Protein AF-A0A1G0NKN7-F1 (afdb_monomer_lite)

Radius of gyration: 21.41 Å; chains: 1; bounding box: 49×42×56 Å

Structure (mmCIF, N/CA/C/O backbone):
data_AF-A0A1G0NKN7-F1
#
_entry.id   AF-A0A1G0NKN7-F1
#
loop_
_atom_site.group_PDB
_atom_site.id
_atom_site.type_symbol
_atom_site.label_atom_id
_atom_site.label_alt_id
_atom_site.label_comp_id
_atom_site.label_asym_id
_atom_site.label_entity_id
_atom_site.label_seq_id
_atom_site.pdbx_PDB_ins_code
_atom_site.Cartn_x
_atom_site.Cartn_y
_atom_site.Cartn_z
_atom_site.occupancy
_atom_site.B_iso_or_equiv
_atom_site.auth_seq_id
_atom_site.auth_comp_id
_atom_site.auth_asym_id
_atom_site.auth_atom_id
_atom_site.pdbx_PDB_model_num
ATOM 1 N N . MET A 1 1 ? -11.300 4.462 -4.446 1.00 92.25 1 MET A N 1
ATOM 2 C CA . MET A 1 1 ? -10.764 3.316 -3.688 1.00 92.25 1 MET A CA 1
ATOM 3 C C . MET A 1 1 ? -11.886 2.665 -2.881 1.00 92.25 1 MET A C 1
ATOM 5 O O . MET A 1 1 ? -12.717 3.386 -2.345 1.00 92.25 1 MET A O 1
ATOM 9 N N . GLN A 1 2 ? -11.969 1.332 -2.852 1.00 95.69 2 GLN A N 1
ATOM 10 C CA . GLN A 1 2 ? -12.869 0.576 -1.968 1.00 95.69 2 GLN A CA 1
ATOM 11 C C . GLN A 1 2 ? -12.240 0.461 -0.574 1.00 95.69 2 GLN A C 1
ATOM 13 O O . GLN A 1 2 ? -11.038 0.254 -0.495 1.00 95.69 2 GLN A O 1
ATOM 18 N N . THR A 1 3 ? -13.028 0.500 0.504 1.00 97.00 3 THR A N 1
ATOM 19 C CA . THR A 1 3 ? -12.523 0.310 1.879 1.00 97.00 3 THR A CA 1
ATOM 20 C C . THR A 1 3 ? -13.201 -0.884 2.554 1.00 97.00 3 THR A C 1
ATOM 22 O O . THR A 1 3 ? -14.422 -1.028 2.472 1.00 97.00 3 THR A O 1
ATOM 25 N N . ILE A 1 4 ? -12.432 -1.737 3.238 1.00 97.12 4 ILE A N 1
ATOM 26 C CA . ILE A 1 4 ? -12.940 -2.862 4.040 1.00 97.12 4 ILE A CA 1
ATOM 27 C C . ILE A 1 4 ? -12.344 -2.789 5.448 1.00 97.12 4 ILE A C 1
ATOM 29 O O . ILE A 1 4 ? -11.127 -2.728 5.620 1.00 97.12 4 ILE A O 1
ATOM 33 N N . ALA A 1 5 ? -13.207 -2.849 6.461 1.00 96.19 5 ALA A N 1
ATOM 34 C CA . ALA A 1 5 ? -12.795 -2.906 7.857 1.00 96.19 5 ALA A CA 1
ATOM 35 C C . ALA A 1 5 ? -12.777 -4.353 8.373 1.00 96.19 5 ALA A C 1
ATOM 37 O O . ALA A 1 5 ? -13.773 -5.071 8.312 1.00 96.19 5 ALA A O 1
ATOM 38 N N . LEU A 1 6 ? -11.643 -4.752 8.938 1.00 93.69 6 LEU A N 1
ATOM 39 C CA . LEU A 1 6 ? -11.406 -5.994 9.665 1.00 93.69 6 LEU A CA 1
ATOM 40 C C . LEU A 1 6 ? -11.408 -5.687 11.173 1.00 93.69 6 LEU A C 1
ATOM 42 O O . LEU A 1 6 ? -10.408 -5.871 11.869 1.00 93.69 6 LEU A O 1
ATOM 46 N N . ALA A 1 7 ? -12.525 -5.136 11.659 1.00 80.69 7 ALA A N 1
ATOM 47 C CA . ALA A 1 7 ? -12.629 -4.518 12.985 1.00 80.69 7 ALA A CA 1
ATOM 48 C C . ALA A 1 7 ? -12.523 -5.513 14.157 1.00 80.69 7 ALA A C 1
ATOM 50 O O . ALA A 1 7 ? -12.019 -5.152 15.220 1.00 80.69 7 ALA A O 1
ATOM 51 N N . ASP A 1 8 ? -12.950 -6.763 13.956 1.00 84.12 8 ASP A N 1
ATOM 52 C CA . ASP A 1 8 ? -12.964 -7.806 14.996 1.00 84.12 8 ASP A CA 1
ATOM 53 C C . ASP A 1 8 ? -11.638 -8.581 15.106 1.00 84.12 8 ASP A C 1
ATOM 55 O O . ASP A 1 8 ? -11.528 -9.551 15.859 1.00 84.12 8 ASP A O 1
ATOM 59 N N . MET A 1 9 ? -10.614 -8.183 14.348 1.00 84.19 9 MET A N 1
ATOM 60 C CA . MET A 1 9 ? -9.324 -8.866 14.339 1.00 84.19 9 MET A CA 1
ATOM 61 C C . MET A 1 9 ? -8.450 -8.434 15.521 1.00 84.19 9 MET A C 1
ATOM 63 O O . MET A 1 9 ? -8.023 -7.281 15.607 1.00 84.19 9 MET A O 1
ATOM 67 N N . ASP A 1 10 ? -8.140 -9.383 16.409 1.00 86.69 10 ASP A N 1
ATOM 68 C CA . ASP A 1 10 ? -7.157 -9.192 17.480 1.00 86.69 10 ASP A CA 1
ATOM 69 C C . ASP A 1 10 ? -5.736 -9.282 16.907 1.00 86.69 10 ASP A C 1
ATOM 71 O O . ASP A 1 10 ? -5.159 -10.362 16.761 1.00 86.69 10 ASP A O 1
ATOM 75 N N . VAL A 1 11 ? -5.187 -8.128 16.528 1.00 89.38 11 VAL A N 1
ATOM 76 C CA . VAL A 1 11 ? -3.819 -7.991 16.022 1.00 89.38 11 VAL A CA 1
ATOM 77 C C . VAL A 1 11 ? -2.955 -7.281 17.056 1.00 89.38 11 VAL A C 1
ATOM 79 O O . VAL A 1 11 ? -3.273 -6.187 17.516 1.00 89.38 11 VAL A O 1
ATOM 82 N N . ARG A 1 12 ? -1.835 -7.907 17.429 1.00 88.31 12 ARG A N 1
ATOM 83 C CA . ARG A 1 12 ? -0.960 -7.400 18.505 1.00 88.31 12 ARG A CA 1
ATOM 84 C C . ARG A 1 12 ? 0.115 -6.433 18.027 1.00 88.31 12 ARG A C 1
ATOM 86 O O . ARG A 1 12 ? 0.678 -5.696 18.830 1.00 88.31 12 ARG A O 1
ATOM 93 N N . ASP A 1 13 ? 0.449 -6.499 16.745 1.00 93.19 13 ASP A N 1
ATOM 94 C CA . ASP A 1 13 ? 1.532 -5.734 16.147 1.00 93.19 13 ASP A CA 1
ATOM 95 C C . ASP A 1 13 ? 1.283 -5.486 14.652 1.00 93.19 13 ASP A C 1
ATOM 97 O O . ASP A 1 13 ? 0.449 -6.135 14.010 1.00 93.19 13 ASP A O 1
ATOM 101 N N . PHE A 1 14 ? 2.061 -4.561 14.089 1.00 94.81 14 PHE A N 1
ATOM 102 C CA . PHE A 1 14 ? 2.003 -4.197 12.675 1.00 94.81 14 PHE A CA 1
ATOM 103 C C . PHE A 1 14 ? 2.225 -5.392 11.736 1.00 94.81 14 PHE A C 1
ATOM 105 O O . PHE A 1 14 ? 1.611 -5.469 10.676 1.00 94.81 14 PHE A O 1
ATOM 112 N N . SER A 1 15 ? 3.083 -6.348 12.104 1.00 95.69 15 SER A N 1
ATOM 113 C CA . SER A 1 15 ? 3.400 -7.497 11.245 1.00 95.69 15 SER A CA 1
ATOM 114 C C . SER A 1 15 ? 2.240 -8.489 11.165 1.00 95.69 15 SER A C 1
ATOM 116 O O . SER A 1 15 ? 2.062 -9.147 10.139 1.00 95.69 15 SER A O 1
ATOM 118 N N . GLN A 1 16 ? 1.461 -8.631 12.236 1.00 95.88 16 GLN A N 1
ATOM 119 C CA . GLN A 1 16 ? 0.217 -9.402 12.243 1.00 95.88 16 GLN A CA 1
ATOM 120 C C . GLN A 1 16 ? -0.875 -8.682 11.456 1.00 95.88 16 GLN A C 1
ATOM 122 O O . GLN A 1 16 ? -1.489 -9.299 10.589 1.00 95.88 16 GLN A O 1
ATOM 127 N N . ALA A 1 17 ? -1.046 -7.377 11.681 1.00 97.12 17 ALA A N 1
ATOM 128 C CA . ALA A 1 17 ? -2.011 -6.570 10.941 1.00 97.12 17 ALA A CA 1
ATOM 129 C C . ALA A 1 17 ? -1.738 -6.583 9.429 1.00 97.12 17 ALA A C 1
ATOM 131 O O . ALA A 1 17 ? -2.644 -6.816 8.634 1.00 97.12 17 ALA A O 1
ATOM 132 N N . ARG A 1 18 ? -0.467 -6.432 9.032 1.00 97.06 18 ARG A N 1
ATOM 133 C CA . ARG A 1 18 ? -0.039 -6.494 7.631 1.00 97.06 18 ARG A CA 1
ATOM 134 C C . ARG A 1 18 ? -0.317 -7.855 7.005 1.00 97.06 18 ARG A C 1
ATOM 136 O O . ARG A 1 18 ? -0.767 -7.900 5.869 1.00 97.06 18 ARG A O 1
ATOM 143 N N . ARG A 1 19 ? -0.033 -8.958 7.707 1.00 96.81 19 ARG A N 1
ATOM 144 C CA . ARG A 1 19 ? -0.319 -10.310 7.192 1.00 96.81 19 ARG A CA 1
ATOM 145 C C . ARG A 1 19 ? -1.809 -10.494 6.936 1.00 96.81 19 ARG A C 1
ATOM 147 O O . ARG A 1 19 ? -2.175 -10.846 5.827 1.00 96.81 19 ARG A O 1
ATOM 154 N N . ALA A 1 20 ? -2.648 -10.137 7.904 1.00 96.62 20 ALA A N 1
ATOM 155 C CA . ALA A 1 20 ? -4.093 -10.205 7.739 1.00 96.62 20 ALA A CA 1
ATOM 156 C C . ALA A 1 20 ? -4.617 -9.330 6.587 1.00 96.62 20 ALA A C 1
ATOM 158 O O . ALA A 1 20 ? -5.497 -9.754 5.841 1.00 96.62 20 ALA A O 1
ATOM 159 N N . ALA A 1 21 ? -4.064 -8.125 6.421 1.00 97.62 21 ALA A N 1
ATOM 160 C CA . ALA A 1 21 ? -4.395 -7.264 5.293 1.00 97.62 21 ALA A CA 1
ATOM 161 C C . ALA A 1 21 ? -3.999 -7.910 3.956 1.00 97.62 21 ALA A C 1
ATOM 163 O O . ALA A 1 21 ? -4.802 -7.946 3.035 1.00 97.62 21 ALA A O 1
ATOM 164 N N . VAL A 1 22 ? -2.781 -8.451 3.849 1.00 97.38 22 VAL A N 1
ATOM 165 C CA . VAL A 1 22 ? -2.302 -9.122 2.629 1.00 97.38 22 VAL A CA 1
ATOM 166 C C . VAL A 1 22 ? -3.161 -10.339 2.294 1.00 97.38 22 VAL A C 1
ATOM 168 O O . VAL A 1 22 ? -3.581 -10.471 1.148 1.00 97.38 22 VAL A O 1
ATOM 171 N N . ASP A 1 23 ? -3.466 -11.179 3.285 1.00 96.81 23 ASP A N 1
ATOM 172 C CA . ASP A 1 23 ? -4.326 -12.350 3.101 1.00 96.81 23 ASP A CA 1
ATOM 173 C C . ASP A 1 23 ? -5.700 -11.914 2.579 1.00 96.81 23 ASP A C 1
ATOM 175 O O . ASP A 1 23 ? -6.183 -12.436 1.576 1.00 96.81 23 ASP A O 1
ATOM 179 N N . LYS A 1 24 ? -6.296 -10.879 3.189 1.00 97.44 24 LYS A N 1
ATOM 180 C CA . LYS A 1 24 ? -7.601 -10.383 2.753 1.00 97.44 24 LYS A CA 1
ATOM 181 C C . LYS A 1 24 ? -7.568 -9.725 1.376 1.00 97.44 24 LYS A C 1
ATOM 183 O O . LYS A 1 24 ? -8.527 -9.859 0.621 1.00 97.44 24 LYS A O 1
ATOM 188 N N . ALA A 1 25 ? -6.497 -9.008 1.048 1.00 97.56 25 ALA A N 1
ATOM 189 C CA . ALA A 1 25 ? -6.319 -8.410 -0.268 1.00 97.56 25 ALA A CA 1
ATOM 190 C C . ALA A 1 25 ? -6.204 -9.489 -1.356 1.00 97.56 25 ALA A C 1
ATOM 192 O O . ALA A 1 25 ? -6.733 -9.292 -2.444 1.00 97.56 25 ALA A O 1
ATOM 193 N N . GLY A 1 26 ? -5.592 -10.639 -1.048 1.00 97.12 26 GLY A N 1
ATOM 194 C CA . GLY A 1 26 ? -5.503 -11.791 -1.953 1.00 97.12 26 GLY A CA 1
ATOM 195 C C . GLY A 1 26 ? -6.846 -12.456 -2.277 1.00 97.12 26 GLY A C 1
ATOM 196 O O . GLY A 1 26 ? -6.963 -13.096 -3.316 1.00 97.12 26 GLY A O 1
ATOM 197 N N . ASP A 1 27 ? -7.876 -12.266 -1.447 1.00 96.88 27 ASP A N 1
ATOM 198 C CA . ASP A 1 27 ? -9.244 -12.704 -1.771 1.00 96.88 27 ASP A CA 1
ATOM 199 C C . ASP A 1 27 ? -9.929 -11.800 -2.813 1.00 96.88 27 ASP A C 1
ATOM 201 O O . ASP A 1 27 ? -10.966 -12.169 -3.366 1.00 96.88 27 ASP A O 1
ATOM 205 N N . VAL A 1 28 ? -9.426 -10.573 -2.996 1.00 96.00 28 VAL A N 1
ATOM 206 C CA . VAL A 1 28 ? -10.110 -9.493 -3.730 1.00 96.00 28 VAL A CA 1
ATOM 207 C C . VAL A 1 28 ? -9.365 -9.107 -5.007 1.00 96.00 28 VAL A C 1
ATOM 209 O O . VAL A 1 28 ? -10.008 -8.810 -6.010 1.00 96.00 28 VAL A O 1
ATOM 212 N N . LEU A 1 29 ? -8.033 -9.098 -4.967 1.00 96.69 29 LEU A N 1
ATOM 213 C CA . LEU A 1 29 ? -7.148 -8.661 -6.047 1.00 96.69 29 LEU A CA 1
ATOM 214 C C . LEU A 1 29 ? -6.316 -9.836 -6.561 1.00 96.69 29 LEU A C 1
ATOM 216 O O . LEU A 1 29 ? -5.961 -10.730 -5.791 1.00 96.69 29 LEU A O 1
ATOM 220 N N . ALA A 1 30 ? -5.954 -9.815 -7.843 1.00 95.69 30 ALA A N 1
ATOM 221 C CA . ALA A 1 30 ? -5.184 -10.901 -8.447 1.00 95.69 30 ALA A CA 1
ATOM 222 C C . ALA A 1 30 ? -3.712 -10.880 -8.002 1.00 95.69 30 ALA A C 1
ATOM 224 O O . ALA A 1 30 ? -3.139 -11.926 -7.684 1.00 95.69 30 ALA A O 1
ATOM 225 N N . ARG A 1 31 ? -3.095 -9.693 -7.939 1.00 95.00 31 ARG A N 1
ATOM 226 C CA . ARG A 1 31 ? -1.710 -9.502 -7.491 1.00 95.00 31 ARG A CA 1
ATOM 227 C C . ARG A 1 31 ? -1.602 -8.290 -6.550 1.00 95.00 31 ARG A C 1
ATOM 229 O O . ARG A 1 31 ? -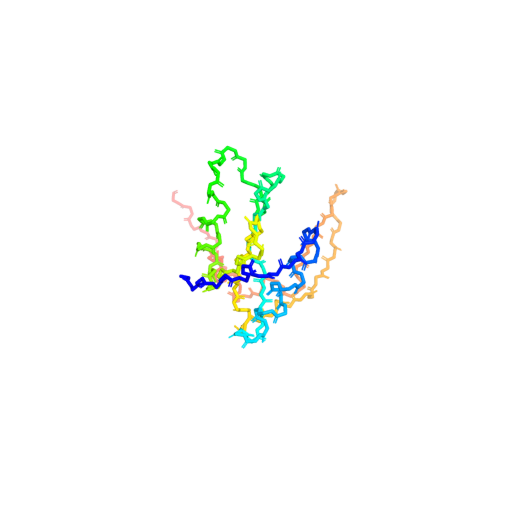1.066 -7.244 -6.931 1.00 95.00 31 ARG A O 1
ATOM 236 N N . PRO A 1 32 ? -2.077 -8.415 -5.297 1.00 96.75 32 PRO A N 1
ATOM 237 C CA . PRO A 1 32 ? -2.128 -7.301 -4.355 1.00 96.75 32 PRO A CA 1
ATOM 238 C C . PRO A 1 32 ? -0.729 -6.782 -3.998 1.00 96.75 32 PRO A C 1
ATOM 240 O O . PRO A 1 32 ? 0.134 -7.538 -3.549 1.00 96.75 32 PRO A O 1
ATOM 243 N N . THR A 1 33 ? -0.523 -5.470 -4.124 1.00 96.06 33 THR A N 1
ATOM 244 C CA . THR A 1 33 ? 0.725 -4.791 -3.739 1.00 96.06 33 THR A CA 1
ATOM 245 C C . THR A 1 33 ? 0.423 -3.604 -2.833 1.00 96.06 33 THR A C 1
ATOM 247 O O . THR A 1 33 ? -0.420 -2.777 -3.162 1.00 96.06 33 THR A O 1
ATOM 250 N N . ILE A 1 34 ? 1.106 -3.505 -1.686 1.00 97.69 34 ILE A N 1
ATOM 251 C CA . ILE A 1 34 ? 0.936 -2.379 -0.752 1.00 97.69 34 ILE A CA 1
ATOM 252 C C . ILE A 1 34 ? 1.603 -1.137 -1.340 1.00 97.69 34 ILE A C 1
ATOM 254 O O . ILE A 1 34 ? 2.808 -1.146 -1.586 1.00 97.69 34 ILE A O 1
ATOM 258 N N . VAL A 1 35 ? 0.831 -0.066 -1.485 1.00 97.12 35 VAL A N 1
ATOM 259 C CA . VAL A 1 35 ? 1.297 1.235 -1.982 1.00 97.12 35 VAL A CA 1
ATOM 260 C C . VAL A 1 35 ? 1.550 2.201 -0.829 1.00 97.12 35 VAL A C 1
ATOM 262 O O . VAL A 1 35 ? 2.533 2.939 -0.838 1.00 97.12 35 VAL A O 1
ATOM 265 N N . ALA A 1 36 ? 0.689 2.177 0.191 1.00 97.81 36 ALA A N 1
ATOM 266 C CA . ALA A 1 36 ? 0.821 3.032 1.363 1.00 97.81 36 ALA A CA 1
ATOM 267 C C . ALA A 1 36 ? 0.243 2.367 2.618 1.00 97.81 36 ALA A C 1
ATOM 269 O O . ALA A 1 36 ? -0.607 1.479 2.531 1.00 97.81 36 ALA A O 1
ATOM 270 N N . TRP A 1 37 ? 0.696 2.785 3.798 1.00 97.50 37 TRP A N 1
ATOM 271 C CA . TRP A 1 37 ? 0.150 2.318 5.072 1.00 97.50 37 TRP A CA 1
ATOM 272 C C . TRP A 1 37 ? 0.281 3.354 6.186 1.00 97.50 37 TRP A C 1
ATOM 274 O O . TRP A 1 37 ? 1.129 4.248 6.129 1.00 97.50 37 TRP A O 1
ATOM 284 N N . LYS A 1 38 ? -0.528 3.176 7.234 1.00 95.94 38 LYS A N 1
ATOM 285 C CA . LYS A 1 38 ? -0.482 3.940 8.483 1.00 95.94 38 LYS A CA 1
ATOM 286 C C . LYS A 1 38 ? -0.669 3.040 9.701 1.00 95.94 38 LYS A C 1
ATOM 288 O O . LYS A 1 38 ? -1.464 2.106 9.681 1.00 95.94 38 LYS A O 1
ATOM 293 N N . ASP A 1 39 ? 0.064 3.349 10.762 1.00 95.19 39 ASP A N 1
ATOM 294 C CA . ASP A 1 39 ? -0.122 2.819 12.110 1.00 95.19 39 ASP A CA 1
ATOM 295 C C . ASP A 1 39 ? -0.459 3.976 13.056 1.00 95.19 39 ASP A C 1
ATOM 297 O O . ASP A 1 39 ? 0.414 4.758 13.440 1.00 95.19 39 ASP A O 1
ATOM 301 N N . ASP A 1 40 ? -1.727 4.077 13.445 1.00 93.25 40 ASP A N 1
ATOM 302 C CA . ASP A 1 40 ? -2.224 5.121 14.340 1.00 93.25 40 ASP A CA 1
ATOM 303 C C . ASP A 1 40 ? -1.638 5.020 15.757 1.00 93.25 40 ASP A C 1
ATOM 305 O O . ASP A 1 40 ? -1.557 6.034 16.447 1.00 93.25 40 ASP A O 1
ATOM 309 N N . ASN A 1 41 ? -1.187 3.838 16.201 1.00 92.56 41 ASN A N 1
ATOM 310 C CA . ASN A 1 41 ? -0.617 3.681 17.544 1.00 92.56 41 ASN A CA 1
ATOM 311 C C . ASN A 1 41 ? 0.753 4.352 17.659 1.00 92.56 41 ASN A C 1
ATOM 313 O O . ASN A 1 41 ? 1.079 4.943 18.688 1.00 92.56 41 ASN A O 1
ATOM 317 N N . SER A 1 42 ? 1.576 4.224 16.616 1.00 91.81 42 SER A N 1
ATOM 318 C CA . SER A 1 42 ? 2.921 4.806 16.580 1.00 91.81 42 SER A CA 1
ATOM 319 C C . SER A 1 42 ? 2.991 6.130 15.815 1.00 91.81 42 SER A C 1
ATOM 321 O O . SER A 1 42 ? 4.020 6.802 15.866 1.00 91.81 42 SER A O 1
ATOM 323 N N . GLY A 1 43 ? 1.924 6.501 15.100 1.00 90.12 43 GLY A N 1
ATOM 324 C CA . GLY A 1 43 ? 1.882 7.653 14.199 1.00 90.12 43 GLY A CA 1
ATOM 325 C C . GLY A 1 43 ? 2.724 7.474 12.932 1.00 90.12 43 GLY A C 1
ATOM 326 O O . GLY A 1 43 ? 2.929 8.436 12.193 1.00 90.12 43 GLY A O 1
ATOM 327 N N . LYS A 1 44 ? 3.246 6.267 12.683 1.00 92.00 44 LYS A N 1
ATOM 328 C CA . LYS A 1 44 ? 4.106 5.982 11.533 1.00 92.00 44 LYS A CA 1
ATOM 329 C C . LYS A 1 44 ? 3.278 5.744 10.280 1.00 92.00 44 LYS A C 1
ATOM 331 O O . LYS A 1 44 ? 2.190 5.177 10.335 1.00 92.00 44 LYS A O 1
ATOM 336 N N . THR A 1 45 ? 3.834 6.139 9.145 1.00 94.69 45 THR A N 1
ATOM 337 C CA . THR A 1 45 ? 3.256 5.917 7.819 1.00 94.69 45 THR A CA 1
ATOM 338 C C . THR A 1 45 ? 4.347 5.502 6.844 1.00 94.69 45 THR A C 1
ATOM 340 O O . THR A 1 45 ? 5.527 5.775 7.079 1.00 94.69 45 THR A O 1
ATOM 343 N N . ALA A 1 46 ? 3.960 4.867 5.742 1.00 94.19 46 ALA A N 1
ATOM 344 C CA . ALA A 1 46 ? 4.792 4.842 4.550 1.00 94.19 46 ALA A CA 1
ATOM 345 C C . ALA A 1 46 ? 3.956 5.124 3.290 1.00 94.19 46 ALA A C 1
ATOM 347 O O . ALA A 1 46 ? 2.817 4.659 3.219 1.00 94.19 46 ALA A O 1
ATOM 348 N N . PRO A 1 47 ? 4.528 5.825 2.295 1.00 93.50 47 PRO A N 1
ATOM 349 C CA . PRO A 1 47 ? 5.814 6.521 2.389 1.00 93.50 47 PRO A CA 1
ATOM 350 C C . PRO A 1 47 ? 5.767 7.667 3.413 1.00 93.50 47 PRO A C 1
ATOM 352 O O . PRO A 1 47 ? 4.741 8.324 3.582 1.00 93.50 47 PRO A O 1
ATOM 355 N N . GLU A 1 48 ? 6.882 7.901 4.107 1.00 90.44 48 GLU A N 1
ATOM 356 C CA . GLU A 1 48 ? 7.034 9.103 4.926 1.00 90.44 48 GLU A CA 1
ATOM 357 C C . GLU A 1 48 ? 7.312 10.277 3.982 1.00 90.44 48 GLU A C 1
ATOM 359 O O . GLU A 1 48 ? 8.296 10.267 3.243 1.00 90.44 48 GLU A O 1
ATOM 364 N N . ILE A 1 49 ? 6.421 11.271 3.969 1.00 84.75 49 ILE A N 1
ATOM 365 C CA . ILE A 1 49 ? 6.513 12.437 3.082 1.00 84.75 49 ILE A CA 1
ATOM 366 C C . ILE A 1 49 ? 6.955 13.645 3.922 1.00 84.75 49 ILE A C 1
ATOM 368 O O . ILE A 1 49 ? 6.137 14.190 4.673 1.00 84.75 49 ILE A O 1
ATOM 372 N N . PRO A 1 50 ? 8.225 14.094 3.818 1.00 81.75 50 PRO A N 1
ATOM 373 C CA . PRO A 1 50 ? 8.736 15.212 4.606 1.00 81.75 50 PRO A CA 1
ATOM 374 C C . PRO A 1 50 ? 7.935 16.496 4.376 1.00 81.75 50 PRO A C 1
ATOM 376 O O . PRO A 1 50 ? 7.637 16.867 3.242 1.00 81.75 50 PRO A O 1
ATOM 379 N N . GLY A 1 51 ? 7.571 17.183 5.463 1.00 79.56 51 GLY A N 1
ATOM 380 C CA . GLY A 1 51 ? 6.722 18.382 5.407 1.00 79.56 51 GLY A CA 1
ATOM 381 C C . GLY A 1 51 ? 5.257 18.103 5.040 1.00 79.56 51 GLY A C 1
ATOM 382 O O . GLY A 1 51 ? 4.466 19.038 4.901 1.00 79.56 51 GLY A O 1
ATOM 383 N N . GLY A 1 52 ? 4.882 16.831 4.890 1.00 68.38 52 GLY A N 1
ATOM 384 C CA . GLY A 1 52 ? 3.511 16.399 4.681 1.00 68.38 52 GLY A CA 1
ATOM 385 C C . GLY A 1 52 ? 2.635 16.593 5.922 1.00 68.38 52 GLY A C 1
ATOM 386 O O . GLY A 1 52 ? 3.103 16.548 7.058 1.00 68.38 52 GLY A O 1
ATOM 387 N N . LYS A 1 53 ? 1.336 16.814 5.699 1.00 71.12 53 LYS A N 1
ATOM 388 C CA . LYS A 1 53 ? 0.304 16.736 6.747 1.00 71.12 53 LYS A CA 1
ATOM 389 C C . LYS A 1 53 ? -0.107 15.270 6.955 1.00 71.12 53 LYS A C 1
ATOM 391 O O . LYS A 1 53 ? 0.153 14.444 6.086 1.00 71.12 53 LYS A O 1
ATOM 396 N N . GLY A 1 54 ? -0.767 14.970 8.075 1.00 72.75 54 GLY A N 1
ATOM 397 C CA . GLY A 1 54 ? -1.018 13.602 8.559 1.00 72.75 54 GLY A CA 1
ATOM 398 C C . GLY A 1 54 ? -1.622 12.603 7.561 1.00 72.75 54 GLY A C 1
ATOM 399 O O . GLY A 1 54 ? -1.281 11.429 7.641 1.00 72.75 54 GLY A O 1
ATOM 400 N N . ASP A 1 55 ? -2.432 13.051 6.597 1.00 88.25 55 ASP A N 1
ATOM 401 C CA . ASP A 1 55 ? -3.093 12.171 5.614 1.00 88.25 55 ASP A CA 1
ATOM 402 C C . ASP A 1 55 ? -2.377 12.077 4.258 1.00 88.25 55 ASP A C 1
ATOM 404 O O . ASP A 1 55 ? -2.873 11.452 3.330 1.00 88.25 55 ASP A O 1
ATOM 408 N N . ARG A 1 56 ? -1.162 12.624 4.126 1.00 92.06 56 ARG A N 1
ATOM 409 C CA . ARG A 1 56 ? -0.416 12.588 2.853 1.00 92.06 56 ARG A CA 1
ATOM 410 C C . ARG A 1 56 ? -0.089 11.182 2.350 1.00 92.06 56 ARG A C 1
ATOM 412 O O . ARG A 1 56 ? 0.064 10.997 1.148 1.00 92.06 56 ARG A O 1
ATOM 419 N N . TRP A 1 57 ? 0.038 10.211 3.250 1.00 94.19 57 TRP A N 1
ATOM 420 C CA . TRP A 1 57 ? 0.211 8.802 2.885 1.00 94.19 57 TRP A CA 1
ATOM 421 C C . TRP A 1 57 ? -1.021 8.264 2.130 1.00 94.19 57 TRP A C 1
ATOM 423 O O . TRP A 1 57 ? -0.873 7.450 1.223 1.00 94.19 57 TRP A O 1
ATOM 433 N N . HIS A 1 58 ? -2.218 8.751 2.478 1.00 95.19 58 HIS A N 1
ATOM 434 C CA . HIS A 1 58 ? -3.486 8.371 1.859 1.00 95.19 58 HIS A CA 1
ATOM 435 C C . HIS A 1 58 ? -3.617 9.014 0.479 1.00 95.19 58 HIS A C 1
ATOM 437 O O . HIS A 1 58 ? -3.774 8.288 -0.499 1.00 95.19 58 HIS A O 1
ATOM 443 N N . ASP A 1 59 ? -3.364 10.329 0.382 1.00 94.88 59 ASP A N 1
ATOM 444 C CA . ASP A 1 59 ? -3.279 11.050 -0.901 1.00 94.88 59 ASP A CA 1
ATOM 445 C C . ASP A 1 59 ? -2.293 10.363 -1.867 1.00 94.88 59 ASP A C 1
ATOM 447 O O . ASP A 1 59 ? -2.548 10.242 -3.068 1.00 94.88 59 ASP A O 1
ATOM 451 N N . TYR A 1 60 ? -1.143 9.912 -1.343 1.00 95.00 60 TYR A N 1
ATOM 452 C CA . TYR A 1 60 ? -0.154 9.158 -2.109 1.00 95.00 60 TYR A CA 1
ATOM 453 C C . TYR A 1 60 ? -0.714 7.814 -2.578 1.00 95.00 60 TYR A C 1
ATOM 455 O O . TYR A 1 60 ? -0.566 7.490 -3.753 1.00 95.00 60 TYR A O 1
ATOM 463 N N . GLY A 1 61 ? -1.366 7.054 -1.695 1.00 95.75 61 GLY A N 1
ATOM 464 C CA . GLY A 1 61 ? -2.016 5.794 -2.050 1.00 95.75 61 GLY A CA 1
ATOM 465 C C . GLY A 1 61 ? -3.035 5.965 -3.177 1.00 95.75 61 GLY A C 1
ATOM 466 O O . GLY A 1 61 ? -2.963 5.245 -4.168 1.00 95.75 61 GLY A O 1
ATOM 467 N N . GLU A 1 62 ? -3.922 6.957 -3.085 1.00 94.88 62 GLU A N 1
ATOM 468 C CA . GLU A 1 62 ? -4.914 7.241 -4.132 1.00 94.88 62 GLU A CA 1
ATOM 469 C C . GLU A 1 62 ? -4.270 7.680 -5.454 1.00 94.88 62 GLU A C 1
ATOM 471 O O . GLU A 1 62 ? -4.676 7.230 -6.525 1.00 94.88 62 GLU A O 1
ATOM 476 N N . SER A 1 63 ? -3.237 8.524 -5.387 1.00 94.81 63 SER A N 1
ATOM 477 C CA . SER A 1 63 ? -2.538 9.031 -6.577 1.00 94.81 63 SER A CA 1
ATOM 478 C C . SER A 1 63 ? -1.672 7.976 -7.275 1.00 94.81 63 SER A C 1
ATOM 480 O O . SER A 1 63 ? -1.325 8.158 -8.438 1.00 94.81 63 SER A O 1
ATOM 482 N N . ASN A 1 64 ? -1.310 6.891 -6.583 1.00 94.44 64 ASN A N 1
ATOM 483 C CA . ASN A 1 64 ? -0.506 5.782 -7.109 1.00 94.44 64 ASN A CA 1
ATOM 484 C C . ASN A 1 64 ? -1.366 4.521 -7.276 1.00 94.44 64 ASN A C 1
ATOM 486 O O . ASN A 1 64 ? -0.965 3.421 -6.900 1.00 94.44 64 ASN A O 1
ATOM 490 N N . GLU A 1 65 ? -2.567 4.709 -7.830 1.00 94.88 65 GLU A N 1
ATOM 491 C CA . GLU A 1 65 ? -3.458 3.626 -8.260 1.00 94.88 65 GLU A CA 1
ATOM 492 C C . GLU A 1 65 ? -3.918 2.704 -7.118 1.00 94.88 65 GLU A C 1
ATOM 494 O O . GLU A 1 65 ? -4.175 1.516 -7.315 1.00 94.88 65 GLU A O 1
ATOM 499 N N . GLY A 1 66 ? -4.047 3.241 -5.903 1.00 96.69 66 GLY A N 1
ATOM 500 C CA . GLY A 1 66 ? -4.673 2.549 -4.783 1.00 96.69 66 GLY A CA 1
ATOM 501 C C . GLY A 1 66 ? -6.141 2.234 -5.076 1.00 96.69 66 GLY A C 1
ATOM 502 O O . GLY A 1 66 ? -6.975 3.130 -5.242 1.00 96.69 66 GLY A O 1
ATOM 503 N N . VAL A 1 67 ? -6.480 0.945 -5.115 1.00 97.19 67 VAL A N 1
ATOM 504 C CA . VAL A 1 67 ? -7.839 0.462 -5.410 1.00 97.19 67 VAL A CA 1
ATOM 505 C C . VAL A 1 67 ? -8.554 -0.084 -4.181 1.00 97.19 67 VAL A C 1
ATOM 507 O O . VAL A 1 67 ? -9.782 0.010 -4.119 1.00 97.19 67 VAL A O 1
ATOM 510 N N . LEU A 1 68 ? -7.812 -0.572 -3.181 1.00 98.12 68 LEU A N 1
ATOM 511 C CA . LEU A 1 68 ? -8.355 -1.199 -1.975 1.00 98.12 68 LEU A CA 1
ATOM 512 C C . LEU A 1 68 ? -7.658 -0.691 -0.708 1.00 98.12 68 LEU A C 1
ATOM 514 O O . LEU A 1 68 ? -6.456 -0.861 -0.550 1.00 98.12 68 LEU A O 1
ATOM 518 N N . GLU A 1 69 ? -8.421 -0.156 0.235 1.00 98.12 69 GLU A N 1
ATOM 519 C CA . GLU A 1 69 ? -7.979 0.162 1.588 1.00 98.12 69 GLU A CA 1
ATOM 520 C C . GLU A 1 69 ? -8.498 -0.892 2.574 1.00 98.12 69 GLU A C 1
ATOM 522 O O . GLU A 1 69 ? -9.693 -1.190 2.627 1.00 98.12 69 GLU A O 1
ATOM 527 N N . LEU A 1 70 ? -7.600 -1.447 3.382 1.00 98.00 70 LEU A N 1
ATOM 528 C CA . LEU A 1 70 ? -7.916 -2.374 4.459 1.00 98.00 70 LEU A CA 1
ATOM 529 C C . LEU A 1 70 ? -7.574 -1.745 5.803 1.00 98.00 70 LEU A C 1
ATOM 531 O O . LEU A 1 70 ? -6.417 -1.417 6.071 1.00 98.00 70 LEU A O 1
ATOM 535 N N . GLN A 1 71 ? -8.583 -1.639 6.661 1.00 97.25 71 GLN A N 1
ATOM 536 C CA . GLN A 1 71 ? -8.433 -1.181 8.038 1.00 97.25 71 GLN A CA 1
ATOM 537 C C . GLN A 1 71 ? -8.432 -2.403 8.950 1.00 97.25 71 GLN A C 1
ATOM 539 O O . GLN A 1 71 ? -9.426 -3.124 9.015 1.00 97.25 71 GLN A O 1
ATOM 544 N N . VAL A 1 72 ? -7.319 -2.681 9.624 1.00 96.88 72 VAL A N 1
ATOM 545 C CA . VAL A 1 72 ? -7.136 -3.891 10.433 1.00 96.88 72 VAL A CA 1
ATOM 546 C C . VAL A 1 72 ? -7.096 -3.549 11.915 1.00 96.88 72 VAL A C 1
ATOM 548 O O . VAL A 1 72 ? -6.268 -2.757 12.379 1.00 96.88 72 VAL A O 1
ATOM 551 N N . GLY A 1 73 ? -7.999 -4.171 12.675 1.00 92.19 73 GLY A N 1
ATOM 552 C CA . GLY A 1 73 ? -8.217 -3.828 14.073 1.00 92.19 73 GLY A CA 1
ATOM 553 C C . GLY A 1 73 ? -8.702 -2.383 14.206 1.00 92.19 73 GLY A C 1
ATOM 554 O O . GLY A 1 73 ? -9.629 -1.965 13.516 1.00 92.19 73 GLY A O 1
ATOM 555 N N . LYS A 1 74 ? -8.079 -1.614 15.107 1.00 88.94 74 LYS A N 1
ATOM 556 C CA . LYS A 1 74 ? -8.473 -0.222 15.405 1.00 88.94 74 LYS A CA 1
ATOM 557 C C . LYS A 1 74 ? -7.473 0.842 14.953 1.00 88.94 74 LYS A C 1
ATOM 559 O O . LYS A 1 74 ? -7.737 2.017 15.177 1.00 88.94 74 LYS A O 1
ATOM 564 N N . ALA A 1 75 ? -6.321 0.444 14.415 1.00 93.56 75 ALA A N 1
ATOM 565 C CA . ALA A 1 75 ? -5.182 1.354 14.283 1.00 93.56 75 ALA A CA 1
ATOM 566 C C . ALA A 1 75 ? -4.357 1.194 13.001 1.00 93.56 75 ALA A C 1
ATOM 568 O O . ALA A 1 75 ? -3.546 2.065 12.702 1.00 93.56 75 ALA A O 1
ATOM 569 N N . TYR A 1 76 ? -4.505 0.093 12.263 1.00 96.50 76 TYR A N 1
ATOM 570 C CA . TYR A 1 76 ? -3.660 -0.177 11.105 1.00 96.50 76 TYR A CA 1
ATOM 571 C C . TYR A 1 76 ? -4.441 0.010 9.815 1.00 96.50 76 TYR A C 1
ATOM 573 O O . TYR A 1 76 ? -5.523 -0.550 9.665 1.00 96.50 76 TYR A O 1
ATOM 581 N N . HIS A 1 77 ? -3.862 0.740 8.869 1.00 97.44 77 HIS A N 1
ATOM 582 C CA . HIS A 1 77 ? -4.463 1.022 7.570 1.00 97.44 77 HIS A CA 1
ATOM 583 C C . HIS A 1 77 ? -3.478 0.659 6.469 1.00 97.44 77 HIS A C 1
ATOM 585 O O . HIS A 1 77 ? -2.295 0.988 6.562 1.00 97.44 77 HIS A O 1
ATOM 591 N N . PHE A 1 78 ? -3.958 -0.006 5.424 1.00 98.25 78 PHE A N 1
ATOM 592 C CA . PHE A 1 78 ? -3.145 -0.450 4.295 1.00 98.25 78 PHE A CA 1
ATOM 593 C C . PHE A 1 78 ? -3.874 -0.162 2.989 1.00 98.25 78 PHE A C 1
ATOM 595 O O . PHE A 1 78 ? -5.008 -0.595 2.820 1.00 98.25 78 PHE A O 1
ATOM 602 N N . ILE A 1 79 ? -3.214 0.519 2.059 1.00 98.50 79 ILE A N 1
ATOM 603 C CA . ILE A 1 79 ? -3.714 0.766 0.707 1.00 98.50 79 ILE A CA 1
ATOM 604 C C . ILE A 1 79 ? -2.985 -0.162 -0.259 1.00 98.50 79 ILE A C 1
ATOM 606 O O . ILE A 1 79 ? -1.751 -0.202 -0.289 1.00 98.50 79 ILE A O 1
ATOM 610 N N . PHE A 1 80 ? -3.760 -0.885 -1.056 1.00 98.31 80 PHE A N 1
ATOM 611 C CA . PHE A 1 80 ? -3.307 -1.822 -2.067 1.00 98.31 80 PHE A CA 1
ATOM 612 C C . PHE A 1 80 ? -3.675 -1.342 -3.467 1.00 98.31 80 PHE A C 1
ATOM 614 O O . PHE A 1 80 ? -4.762 -0.807 -3.695 1.00 98.31 80 PHE A O 1
ATOM 621 N N . THR A 1 81 ? -2.778 -1.618 -4.405 1.00 97.06 81 THR A N 1
ATOM 622 C CA . THR A 1 81 ? -3.058 -1.659 -5.841 1.00 97.06 81 THR A CA 1
ATOM 623 C C . THR A 1 81 ? -3.114 -3.116 -6.316 1.00 97.06 81 THR A C 1
ATOM 625 O O . THR A 1 81 ? -2.654 -4.020 -5.604 1.00 97.06 81 THR A O 1
ATOM 628 N N . ASP A 1 82 ? -3.669 -3.347 -7.504 1.00 95.62 82 ASP A N 1
ATOM 629 C CA . ASP A 1 82 ? -3.580 -4.634 -8.193 1.00 95.62 82 ASP A CA 1
ATOM 630 C C . ASP A 1 82 ? -2.490 -4.548 -9.261 1.00 95.62 82 ASP A C 1
ATOM 632 O O . ASP A 1 82 ? -2.630 -3.833 -10.248 1.00 95.62 82 ASP A O 1
ATOM 636 N N . ALA A 1 83 ? -1.386 -5.264 -9.054 1.00 90.81 83 ALA A N 1
ATOM 637 C CA . ALA A 1 83 ? -0.268 -5.292 -9.994 1.00 90.81 83 ALA A CA 1
ATOM 638 C C . ALA A 1 83 ? -0.487 -6.302 -11.136 1.00 90.81 83 ALA A C 1
ATOM 640 O O . ALA A 1 83 ? 0.474 -6.733 -11.786 1.00 90.81 83 ALA A O 1
ATOM 641 N N . ASP A 1 84 ? -1.728 -6.740 -11.354 1.00 89.56 84 ASP A N 1
ATOM 642 C CA . ASP A 1 84 ? -2.081 -7.525 -12.527 1.00 89.56 84 ASP A CA 1
ATOM 643 C C . ASP A 1 84 ? -1.835 -6.715 -13.808 1.00 89.56 84 ASP A C 1
ATOM 645 O O . ASP A 1 84 ? -2.102 -5.518 -13.886 1.00 89.56 84 ASP A O 1
ATOM 649 N N . GLY A 1 85 ? -1.230 -7.351 -14.809 1.00 80.75 85 GLY A N 1
ATOM 650 C CA . GLY A 1 85 ? -0.761 -6.667 -16.019 1.00 80.75 85 GLY A CA 1
ATOM 651 C C . GLY A 1 85 ? 0.537 -5.857 -15.866 1.00 80.75 85 GLY A C 1
ATOM 652 O O . GLY A 1 85 ? 1.063 -5.383 -16.877 1.00 80.75 85 GLY A O 1
ATOM 653 N N . PHE A 1 86 ? 1.119 -5.746 -14.661 1.00 82.25 86 PHE A N 1
ATOM 654 C CA . PHE A 1 86 ? 2.469 -5.198 -14.516 1.00 82.25 86 PHE A CA 1
ATOM 655 C C . PHE A 1 86 ? 3.473 -6.113 -15.219 1.00 82.25 86 PHE A C 1
ATOM 657 O O . PHE A 1 86 ? 3.743 -7.237 -14.783 1.00 82.25 86 PHE A O 1
ATOM 664 N N . THR A 1 87 ? 4.038 -5.603 -16.310 1.00 79.06 87 THR A N 1
ATOM 665 C CA . THR A 1 87 ? 5.143 -6.249 -17.009 1.00 79.06 87 THR A CA 1
ATOM 666 C C . THR A 1 87 ? 6.428 -5.838 -16.315 1.00 79.06 87 THR A C 1
ATOM 668 O O . THR A 1 87 ? 6.796 -4.663 -16.331 1.00 79.06 87 THR A O 1
ATOM 671 N N . GLU A 1 88 ? 7.087 -6.801 -15.674 1.00 75.56 88 GLU A N 1
ATOM 672 C CA . GLU A 1 88 ? 8.379 -6.550 -15.048 1.00 75.56 88 GLU A CA 1
ATOM 673 C C . GLU A 1 88 ? 9.372 -6.089 -16.125 1.00 75.56 88 GLU A C 1
ATOM 675 O O . GLU A 1 88 ? 9.465 -6.734 -17.176 1.00 75.56 88 GLU A O 1
ATOM 680 N N . PRO A 1 89 ? 10.053 -4.946 -15.927 1.00 72.25 89 PRO A N 1
ATOM 681 C CA . PRO A 1 89 ? 11.011 -4.459 -16.903 1.00 72.25 89 PRO A CA 1
ATOM 682 C C . PRO A 1 89 ? 12.155 -5.461 -17.049 1.00 72.25 89 PRO A C 1
ATOM 684 O O . PRO A 1 89 ? 12.506 -6.161 -16.099 1.00 72.25 89 PRO A O 1
ATOM 687 N N . ASP A 1 90 ? 12.755 -5.511 -18.237 1.00 74.12 90 ASP A N 1
ATOM 688 C CA . ASP A 1 90 ? 13.938 -6.335 -18.451 1.00 74.12 90 ASP A CA 1
ATOM 689 C C . ASP A 1 90 ? 15.072 -5.858 -17.527 1.00 74.12 90 ASP A C 1
ATOM 691 O O . ASP A 1 90 ? 15.555 -4.728 -17.620 1.00 74.12 90 ASP A O 1
ATOM 695 N N . MET A 1 91 ? 15.472 -6.730 -16.602 1.00 78.62 91 MET A N 1
ATOM 696 C CA . MET A 1 91 ? 16.522 -6.489 -15.613 1.00 78.62 91 MET A CA 1
ATOM 697 C C . MET A 1 91 ? 17.916 -6.827 -16.158 1.00 78.62 91 MET A C 1
ATOM 699 O O . MET A 1 91 ? 18.846 -7.058 -15.380 1.00 78.62 91 MET A O 1
ATOM 703 N N . ASN A 1 92 ? 18.083 -6.858 -17.483 1.00 82.56 92 ASN A N 1
ATOM 704 C CA . ASN A 1 92 ? 19.368 -6.978 -18.158 1.00 82.56 92 ASN A CA 1
ATOM 705 C C . ASN A 1 92 ? 20.224 -5.719 -17.924 1.00 82.56 92 ASN A C 1
ATOM 707 O O . ASN A 1 92 ? 20.388 -4.870 -18.793 1.00 82.56 92 ASN A O 1
ATOM 711 N N . LEU A 1 93 ? 20.738 -5.567 -16.706 1.00 82.94 93 LEU A N 1
ATOM 712 C CA . LEU A 1 93 ? 21.538 -4.434 -16.264 1.00 82.94 93 LEU A CA 1
ATOM 713 C C . LEU A 1 93 ? 23.018 -4.829 -16.215 1.00 82.94 93 LEU A C 1
ATOM 715 O O . LEU A 1 93 ? 23.371 -5.911 -15.745 1.00 82.94 93 LEU A O 1
ATOM 719 N N . ALA A 1 94 ? 23.901 -3.931 -16.639 1.00 82.50 94 ALA A N 1
ATOM 720 C CA . ALA A 1 94 ? 25.338 -4.026 -16.421 1.00 82.50 94 ALA A CA 1
ATOM 721 C C . ALA A 1 94 ? 25.841 -2.879 -15.550 1.00 82.50 94 ALA A C 1
ATOM 723 O O . ALA A 1 94 ? 25.348 -1.751 -15.588 1.00 82.50 94 ALA A O 1
ATOM 724 N N . THR A 1 95 ? 26.884 -3.175 -14.786 1.00 85.25 95 THR A N 1
ATOM 725 C CA . THR A 1 95 ? 27.595 -2.180 -13.992 1.00 85.25 95 THR A CA 1
ATOM 726 C C . THR A 1 95 ? 28.780 -1.647 -14.789 1.00 85.25 95 THR A C 1
ATOM 728 O O . THR A 1 95 ? 29.696 -2.402 -15.115 1.00 85.25 95 THR A O 1
ATOM 731 N N . LEU A 1 96 ? 28.796 -0.344 -15.065 1.00 83.62 96 LEU A N 1
ATOM 732 C CA . LEU A 1 96 ? 29.932 0.354 -15.664 1.00 83.62 96 LEU A CA 1
ATOM 733 C C . LEU A 1 96 ? 30.683 1.140 -14.591 1.00 83.62 96 LEU A C 1
ATOM 735 O O . LEU A 1 96 ? 30.079 1.809 -13.756 1.00 83.62 96 LEU A O 1
ATOM 739 N N . ASN A 1 97 ? 32.011 1.076 -14.620 1.00 87.44 97 ASN A N 1
ATOM 740 C CA . ASN A 1 97 ? 32.861 1.943 -13.811 1.00 87.44 97 ASN A CA 1
ATOM 741 C C . ASN A 1 97 ? 33.577 2.926 -14.729 1.00 87.44 97 ASN A C 1
ATOM 743 O O . ASN A 1 97 ? 34.369 2.511 -15.571 1.00 87.44 97 ASN A O 1
ATOM 747 N N . ASP A 1 98 ? 33.325 4.216 -14.526 1.00 83.69 98 ASP A N 1
ATOM 748 C CA . ASP A 1 98 ? 34.033 5.294 -15.210 1.00 83.69 98 ASP A CA 1
ATOM 749 C C . ASP A 1 98 ? 34.508 6.335 -14.192 1.00 83.69 98 ASP A C 1
ATOM 751 O O . ASP A 1 98 ? 33.741 6.792 -13.345 1.00 83.69 98 ASP A O 1
ATOM 755 N N . ASN A 1 99 ? 35.796 6.684 -14.241 1.00 87.12 99 ASN A N 1
ATOM 756 C CA . ASN A 1 99 ? 36.420 7.686 -13.366 1.00 87.12 99 ASN A CA 1
ATOM 757 C C . ASN A 1 99 ? 36.122 7.511 -11.857 1.00 87.12 99 ASN A C 1
ATOM 759 O O . ASN A 1 99 ? 35.933 8.4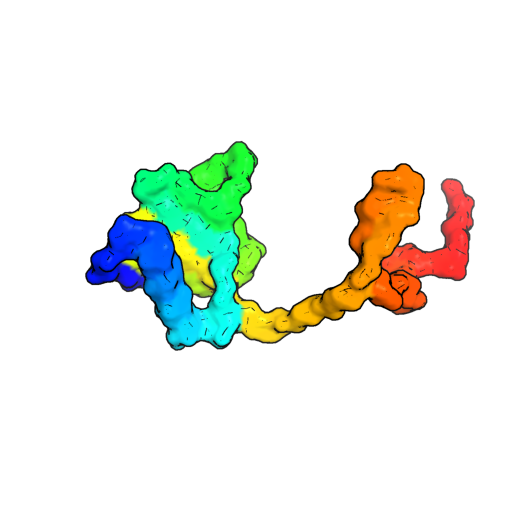83 -11.125 1.00 87.12 99 ASN A O 1
ATOM 763 N N . GLY A 1 100 ? 36.060 6.261 -11.382 1.00 88.38 100 GLY A N 1
ATOM 764 C CA . GLY A 1 100 ? 35.768 5.937 -9.979 1.00 88.38 100 GLY A CA 1
ATOM 765 C C . GLY A 1 100 ? 34.296 6.088 -9.576 1.00 88.38 100 GLY A C 1
ATOM 766 O O . GLY A 1 100 ? 33.979 5.963 -8.395 1.00 88.38 100 GLY A O 1
ATOM 767 N N . LYS A 1 101 ? 33.395 6.343 -10.533 1.00 85.69 101 LYS A N 1
ATOM 768 C CA . LYS A 1 101 ? 31.944 6.319 -10.343 1.00 85.69 101 LYS A CA 1
ATOM 769 C C . LYS A 1 101 ? 31.355 5.061 -10.960 1.00 85.69 101 LYS A C 1
ATOM 771 O O . LYS A 1 101 ? 31.663 4.701 -12.095 1.00 85.69 101 LYS A O 1
ATOM 776 N N . THR A 1 102 ? 30.480 4.424 -10.196 1.00 86.12 102 THR A N 1
ATOM 777 C CA . THR A 1 102 ? 29.750 3.234 -10.617 1.00 86.12 102 THR A CA 1
ATOM 778 C C . THR A 1 102 ? 28.382 3.634 -11.154 1.00 86.12 102 THR A C 1
ATOM 780 O O . THR A 1 102 ? 27.624 4.329 -10.478 1.00 86.12 102 THR A O 1
ATOM 783 N N . PHE A 1 103 ? 28.072 3.177 -12.361 1.00 84.50 103 PHE A N 1
ATOM 784 C CA . PHE A 1 103 ? 26.805 3.388 -13.048 1.00 84.50 103 PHE A CA 1
ATOM 785 C C . PHE A 1 103 ? 26.119 2.043 -13.268 1.00 84.50 103 PHE A C 1
ATOM 787 O O . PHE A 1 103 ? 26.774 1.059 -13.607 1.00 84.50 103 PHE A O 1
ATOM 794 N N . LEU A 1 104 ? 24.801 2.013 -13.085 1.00 84.38 104 LEU A N 1
ATOM 795 C CA . LEU A 1 104 ? 23.960 0.881 -13.455 1.00 84.38 104 LEU A CA 1
ATOM 796 C C . LEU A 1 104 ? 23.285 1.229 -14.782 1.00 84.38 104 LEU A C 1
ATOM 798 O O . LEU A 1 104 ? 22.548 2.212 -14.861 1.00 84.38 104 LEU A O 1
ATOM 802 N N . CYS A 1 105 ? 23.581 0.465 -15.824 1.00 81.00 105 CYS A N 1
ATOM 803 C CA . CYS A 1 105 ? 23.105 0.714 -17.178 1.00 81.00 105 CYS A CA 1
ATOM 804 C C . CYS A 1 105 ? 22.244 -0.452 -17.647 1.00 81.00 105 CYS A C 1
ATOM 806 O O . CYS A 1 105 ? 22.566 -1.601 -17.372 1.00 81.00 105 CYS A O 1
ATOM 808 N N . LEU A 1 106 ? 21.176 -0.155 -18.379 1.00 81.06 106 LEU A N 1
ATOM 809 C CA . LEU A 1 106 ? 20.431 -1.160 -19.133 1.00 81.06 106 LEU A CA 1
ATOM 810 C C . LEU A 1 106 ? 21.288 -1.619 -20.316 1.00 81.06 106 LEU A C 1
ATOM 812 O O . LEU A 1 106 ? 21.748 -0.795 -21.109 1.00 81.06 106 LEU A O 1
ATOM 816 N N . ASN A 1 107 ? 21.534 -2.923 -20.405 1.00 76.00 107 ASN A N 1
ATOM 817 C CA . ASN A 1 107 ? 22.115 -3.537 -21.590 1.00 76.00 107 ASN A CA 1
ATOM 818 C C . ASN A 1 107 ? 21.138 -3.374 -22.751 1.00 76.00 107 ASN A C 1
ATOM 820 O O . ASN A 1 107 ? 19.925 -3.356 -22.552 1.00 76.00 107 ASN A O 1
ATOM 824 N N . ASP A 1 108 ? 21.685 -3.202 -23.952 1.00 73.88 108 ASP A N 1
ATOM 825 C CA . ASP A 1 108 ? 20.911 -3.006 -25.181 1.00 73.88 108 ASP A CA 1
ATOM 826 C C . ASP A 1 108 ? 19.949 -1.797 -25.157 1.00 73.88 108 ASP A C 1
ATOM 828 O O . ASP A 1 108 ? 19.119 -1.645 -26.049 1.00 73.88 108 ASP A O 1
ATOM 832 N N . ALA A 1 109 ? 20.089 -0.890 -24.182 1.00 70.56 109 ALA A N 1
ATOM 833 C CA . ALA A 1 109 ? 19.402 0.396 -24.177 1.00 70.56 109 ALA A CA 1
ATOM 834 C C . ALA A 1 109 ? 20.028 1.379 -25.178 1.00 70.56 109 ALA A C 1
ATOM 836 O O . ALA A 1 109 ? 21.153 1.198 -25.648 1.00 70.56 109 ALA A O 1
ATOM 837 N N . CYS A 1 110 ? 19.305 2.465 -25.474 1.00 68.06 110 CYS A N 1
ATOM 838 C CA . CYS A 1 110 ? 19.669 3.442 -26.508 1.00 68.06 110 CYS A CA 1
ATOM 839 C C . CYS A 1 110 ? 19.664 2.842 -27.923 1.00 68.06 110 CYS A C 1
ATOM 841 O O . CYS A 1 110 ? 20.495 3.213 -28.762 1.00 68.06 110 CYS A O 1
ATOM 843 N N . THR A 1 111 ? 18.707 1.956 -28.211 1.00 77.06 111 THR A N 1
ATOM 844 C CA . THR A 1 111 ? 18.385 1.577 -29.594 1.00 77.06 111 THR A CA 1
ATOM 845 C C . THR A 1 111 ? 17.961 2.811 -30.404 1.00 77.06 111 THR A C 1
ATOM 847 O O . THR A 1 111 ? 17.655 3.869 -29.847 1.00 77.06 111 THR A O 1
ATOM 850 N N . GLU A 1 112 ? 17.927 2.717 -31.736 1.00 77.38 112 GLU A N 1
ATOM 851 C CA . GLU A 1 112 ? 17.440 3.833 -32.566 1.00 77.38 112 GLU A CA 1
ATOM 852 C C . GLU A 1 112 ? 15.976 4.196 -32.254 1.00 77.38 112 GLU A C 1
ATOM 854 O O . GLU A 1 112 ? 15.615 5.372 -32.292 1.00 77.38 112 GLU A O 1
ATOM 859 N N . GLU A 1 113 ? 15.151 3.222 -31.860 1.00 77.12 113 GLU A N 1
ATOM 860 C CA . GLU A 1 113 ? 13.781 3.464 -31.390 1.00 77.12 113 GLU A 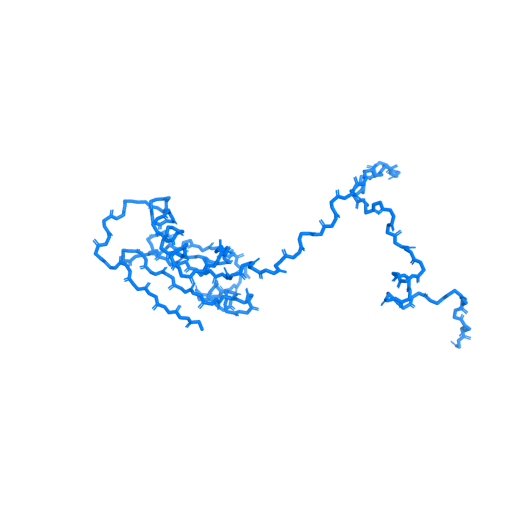CA 1
ATOM 861 C C . GLU A 1 113 ? 13.751 4.209 -30.048 1.00 77.12 113 GLU A C 1
ATOM 863 O O . GLU A 1 113 ? 12.975 5.155 -29.887 1.00 77.12 113 GLU A O 1
ATOM 868 N N . ASP A 1 114 ? 14.616 3.850 -29.095 1.00 71.94 114 ASP A N 1
ATOM 869 C CA . ASP A 1 114 ? 14.711 4.551 -27.806 1.00 71.94 114 ASP A CA 1
ATOM 870 C C . ASP A 1 114 ? 15.201 5.987 -27.985 1.00 71.94 114 ASP A C 1
ATOM 872 O O . ASP A 1 114 ? 14.661 6.917 -27.385 1.00 71.94 114 ASP A O 1
ATOM 876 N N . LYS A 1 115 ? 16.191 6.185 -28.862 1.00 72.00 115 LYS A N 1
ATOM 877 C CA . LYS A 1 115 ? 16.692 7.510 -29.240 1.00 72.00 115 LYS A CA 1
ATOM 878 C C . LYS A 1 115 ? 15.572 8.375 -29.810 1.00 72.00 115 LYS A C 1
ATOM 880 O O . LYS A 1 115 ? 15.409 9.507 -29.365 1.00 72.00 115 LYS A O 1
ATOM 885 N N . GLN A 1 116 ? 14.752 7.840 -30.715 1.00 73.75 116 GLN A N 1
ATOM 886 C CA . GLN A 1 116 ? 13.602 8.566 -31.260 1.00 73.75 116 GLN A CA 1
ATOM 887 C C . GLN A 1 116 ? 12.563 8.918 -30.187 1.00 73.75 116 GLN A C 1
ATOM 889 O O . GLN A 1 116 ? 12.110 10.062 -30.143 1.00 73.75 116 GLN A O 1
ATOM 894 N N . LYS A 1 117 ? 12.219 7.984 -29.287 1.00 72.81 117 LYS A N 1
ATOM 895 C CA . LYS A 1 117 ? 11.285 8.240 -28.170 1.00 72.81 117 LYS A CA 1
ATOM 896 C C . LYS A 1 117 ? 11.794 9.318 -27.211 1.00 72.81 117 LYS A C 1
ATOM 898 O O . LYS A 1 117 ? 11.002 10.104 -26.700 1.00 72.81 117 LYS A O 1
ATOM 903 N N . LEU A 1 118 ? 13.106 9.373 -26.992 1.00 70.06 118 LEU A N 1
ATOM 904 C CA . LEU A 1 118 ? 13.768 10.384 -26.164 1.00 70.06 118 LEU A CA 1
ATOM 905 C C . LEU A 1 118 ? 14.002 11.718 -26.901 1.00 70.06 118 LEU A C 1
ATOM 907 O O . LEU A 1 118 ? 14.567 12.642 -26.320 1.00 70.06 118 LEU A O 1
ATOM 911 N N . GLY A 1 119 ? 13.581 11.840 -28.166 1.00 64.62 119 GLY A N 1
ATOM 912 C CA . GLY A 1 119 ? 13.761 13.051 -28.973 1.00 64.62 119 GLY A CA 1
ATOM 913 C C . GLY A 1 119 ? 15.195 13.265 -29.468 1.00 64.62 119 GLY A C 1
ATOM 914 O O . GLY A 1 119 ? 15.572 14.381 -29.822 1.00 64.62 119 GLY A O 1
ATOM 915 N N . TYR A 1 120 ? 16.009 12.210 -29.489 1.00 58.78 120 TYR A N 1
ATOM 916 C CA . TYR A 1 120 ? 17.357 12.220 -30.039 1.00 58.78 120 TYR A CA 1
ATOM 917 C C . TYR A 1 120 ? 17.290 12.005 -31.556 1.00 58.78 120 TYR A C 1
ATOM 919 O O . TYR A 1 120 ? 17.103 10.889 -32.042 1.00 58.78 120 TYR A O 1
ATOM 927 N N . PHE A 1 121 ? 17.430 13.086 -32.321 1.00 62.25 121 PHE A N 1
ATOM 928 C CA . PHE A 1 121 ? 17.464 13.032 -33.781 1.00 62.25 121 PHE A CA 1
ATOM 929 C C . PHE A 1 121 ? 18.915 12.856 -34.263 1.00 62.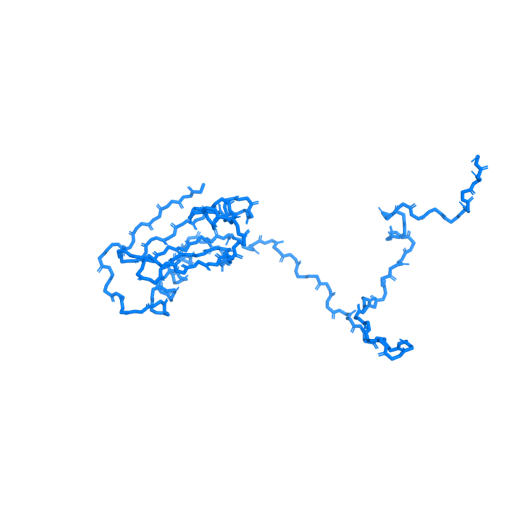25 121 PHE A C 1
ATOM 931 O O . PHE A 1 121 ? 19.774 13.665 -33.897 1.00 62.25 121 PHE A O 1
ATOM 938 N N . PRO A 1 122 ? 19.226 11.837 -35.089 1.00 49.25 122 PRO A N 1
ATOM 939 C CA . PRO A 1 122 ? 20.537 11.680 -35.710 1.00 49.25 122 PRO A CA 1
ATOM 940 C C . PRO A 1 122 ? 20.687 12.731 -36.817 1.00 49.25 122 PRO A C 1
ATOM 942 O O . PRO A 1 122 ? 20.442 12.499 -37.995 1.00 49.25 122 PRO A O 1
ATOM 945 N N . GLY A 1 123 ? 21.020 13.940 -36.396 1.00 51.97 123 GLY A N 1
ATOM 946 C CA . GLY A 1 123 ? 21.102 15.123 -37.232 1.00 51.97 123 GLY A CA 1
ATOM 947 C C . GLY A 1 123 ? 21.175 16.309 -36.297 1.00 51.97 123 GLY A C 1
ATOM 948 O O . GLY A 1 123 ? 20.143 16.799 -35.850 1.00 51.97 123 GLY A O 1
ATOM 949 N N . GLY A 1 124 ? 22.403 16.684 -35.929 1.00 45.88 124 GLY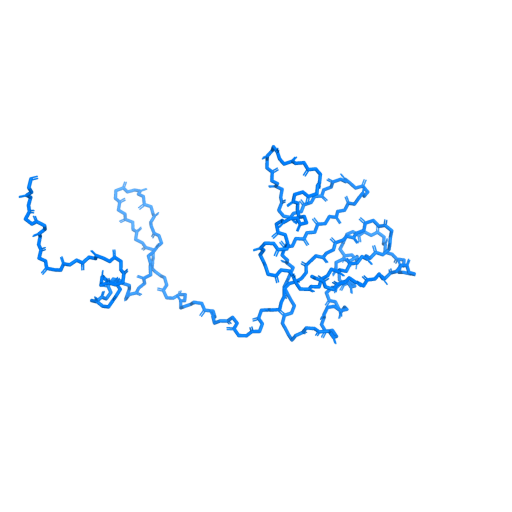 A N 1
ATOM 950 C CA . GLY A 1 124 ? 22.676 17.773 -34.998 1.00 45.88 124 GLY A CA 1
ATOM 951 C C . GLY A 1 124 ? 21.779 18.975 -35.272 1.00 45.88 124 GLY A C 1
ATOM 952 O O . GLY A 1 124 ? 21.603 19.370 -36.425 1.00 45.88 124 GLY A O 1
ATOM 953 N N . GLY A 1 125 ? 21.198 19.523 -34.203 1.00 40.84 125 GLY A N 1
ATOM 954 C CA . GLY A 1 125 ? 20.412 20.743 -34.281 1.00 40.84 125 GLY A CA 1
ATOM 955 C C . GLY A 1 125 ? 21.192 21.796 -35.059 1.00 40.84 125 GLY A C 1
ATOM 956 O O . GLY A 1 125 ? 22.310 22.153 -34.683 1.00 40.84 125 GLY A O 1
ATOM 957 N N . MET A 1 126 ? 20.615 22.270 -36.162 1.00 41.78 126 MET A N 1
ATOM 958 C CA . MET A 1 126 ? 21.034 23.540 -36.733 1.00 41.78 126 MET A CA 1
ATOM 9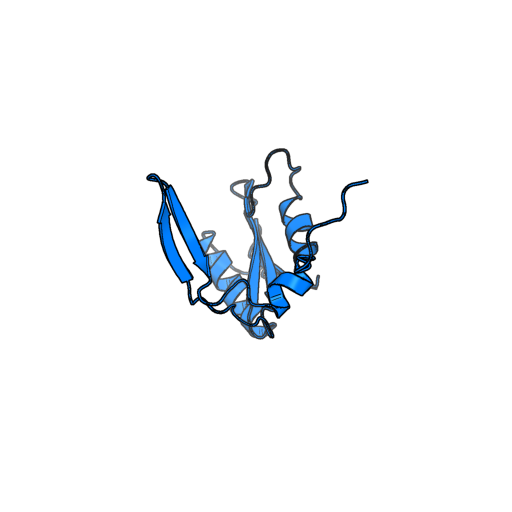59 C C . MET A 1 126 ? 20.759 24.591 -35.662 1.00 41.78 126 MET A C 1
ATOM 961 O O . MET A 1 126 ? 19.605 24.891 -35.364 1.00 41.78 126 MET A O 1
ATOM 965 N N . GLY A 1 127 ? 21.833 25.072 -35.035 1.00 41.16 127 GLY A N 1
ATOM 966 C CA . GLY A 1 127 ? 21.781 26.225 -34.154 1.00 41.16 127 GLY A CA 1
ATOM 967 C C . GLY A 1 127 ? 21.135 27.401 -34.881 1.00 41.16 127 GLY A C 1
ATOM 968 O O . GLY A 1 127 ? 21.466 27.677 -36.037 1.00 41.16 127 GLY A O 1
ATOM 969 N N . GLY A 1 128 ? 20.202 28.048 -34.191 1.00 33.06 128 GLY A N 1
ATOM 970 C CA . GLY A 1 128 ? 19.716 29.392 -34.483 1.00 33.06 128 GLY A CA 1
ATOM 971 C C . GLY A 1 128 ? 20.178 30.340 -33.392 1.00 33.06 128 GLY A C 1
ATOM 972 O O . GLY A 1 128 ? 20.287 29.871 -32.235 1.00 33.06 128 GLY A O 1
#

Foldseek 3Di:
DAEDEQAPDDDDDPVSQVVVVVVVVVVPAVAKDWQKKWFQVVLDIPPPDPVDDSCVRVVRLVVVQFDYWYHYHPGIITTIHHCVVVDDPPPCWDWDDDPNDIDIHRPPPPDPVNCVVVVNDPPDDPDD

Sequence (128 aa):
MQTIALADMDVRDFSQARRAAVDKAGDVLARPTIVAWKDDNSGKTAPEIPGGKGDRWHDYGESNEGVLELQVGKAYHFIFTDADGFTEPDMNLATLNDNGKTFLCLNDACTEEDKQKLGYFPGGGMGG

Secondary structure (DSSP, 8-state):
-EEEEETT----SHHHHHHHHHHHHHTT-SSEEEEEEEETTTTEEES--TT--TTHHHHHHHHTT--EEEEETTTEEEEEEE-TT-------EEEEEETTEEEEEETT-S-HHHHHHTT--SS-----

pLDDT: mean 86.05, std 13.94, range [33.06, 98.5]